Protein AF-A0A921FBY3-F1 (afdb_monomer_lite)

Foldseek 3Di:
DLVVLLVVLQVQLVVLVVCCVPPPPDCDPSPVSSVVSLVVSLVSLCPPVHDVSSVVSVVVVVD

Sequence (63 aa):
METLIIIALILAGLLLFAVEVFLVPGITLAGIASGISLLYAIYYAFHSVGTQAGFITLAIEAA

Radius of gyration: 12.07 Å; chains: 1; bounding box: 31×19×32 Å

pLDDT: mean 93.58, std 5.18, range [75.19, 97.75]

Organism: NCBI:txid310298

Structure (mmCIF, N/CA/C/O backbone):
data_AF-A0A921FBY3-F1
#
_entry.id   AF-A0A921FBY3-F1
#
loop_
_atom_site.group_PDB
_atom_site.id
_atom_site.type_symbol
_atom_site.label_atom_id
_atom_site.label_alt_id
_atom_site.label_comp_id
_atom_site.label_asym_id
_atom_site.label_entity_id
_atom_site.label_seq_id
_atom_site.pdbx_PDB_ins_code
_atom_site.Cartn_x
_atom_site.Cartn_y
_atom_site.Cartn_z
_atom_site.occupancy
_atom_site.B_iso_or_equiv
_atom_site.auth_seq_id
_atom_site.auth_comp_id
_atom_site.auth_asym_id
_atom_site.auth_atom_id
_atom_site.pdbx_PDB_model_num
ATOM 1 N N . MET A 1 1 ? -15.270 7.360 3.655 1.00 82.19 1 MET A N 1
ATOM 2 C CA . MET A 1 1 ? -14.403 7.915 2.583 1.00 82.19 1 MET A CA 1
ATOM 3 C C . MET A 1 1 ? -12.963 7.421 2.715 1.00 82.19 1 MET A C 1
ATOM 5 O O . MET A 1 1 ? -12.268 7.291 1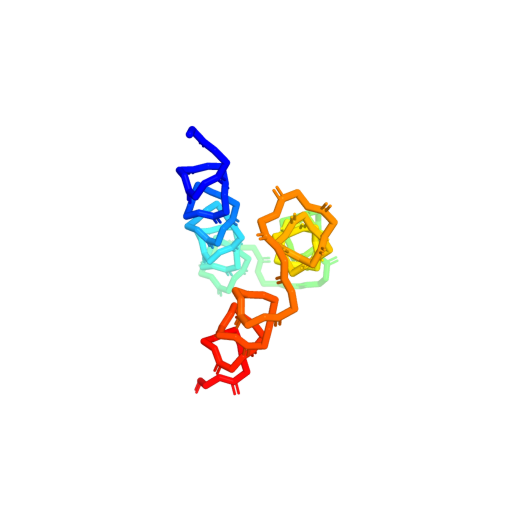.719 1.00 82.19 1 MET A O 1
ATOM 9 N N . GLU A 1 2 ? -12.549 7.068 3.926 1.00 93.25 2 GLU A N 1
ATOM 10 C CA . GLU A 1 2 ? -11.235 6.559 4.309 1.00 93.25 2 GLU A CA 1
ATOM 11 C C . GLU A 1 2 ? -10.843 5.289 3.536 1.00 93.25 2 GLU A C 1
ATOM 13 O O . GLU A 1 2 ? -9.747 5.202 2.993 1.00 93.25 2 GLU A O 1
ATOM 18 N N . THR A 1 3 ? -11.764 4.335 3.373 1.00 92.12 3 THR A N 1
ATOM 19 C CA . THR A 1 3 ? -11.510 3.108 2.599 1.00 92.12 3 THR A CA 1
ATOM 20 C C . THR A 1 3 ? -11.179 3.384 1.130 1.00 92.12 3 THR A C 1
ATOM 22 O O . THR A 1 3 ? -10.350 2.688 0.554 1.00 92.12 3 THR A O 1
ATOM 25 N N . LEU A 1 4 ? -11.769 4.422 0.521 1.00 95.00 4 LEU A N 1
ATOM 26 C CA . LEU A 1 4 ? -11.445 4.802 -0.860 1.00 95.00 4 LEU A CA 1
ATOM 27 C C . LEU A 1 4 ? -10.016 5.340 -0.976 1.00 95.00 4 LEU A C 1
ATOM 29 O O . LEU A 1 4 ? -9.360 5.078 -1.977 1.00 95.00 4 LEU A O 1
ATOM 33 N N . ILE A 1 5 ? -9.526 6.048 0.047 1.00 96.31 5 ILE A N 1
ATOM 34 C CA . ILE A 1 5 ? -8.141 6.537 0.096 1.00 96.31 5 ILE A CA 1
ATOM 35 C C . ILE A 1 5 ? -7.175 5.353 0.174 1.00 96.31 5 ILE A C 1
ATOM 37 O O . ILE A 1 5 ? -6.210 5.317 -0.581 1.00 96.31 5 ILE A O 1
ATOM 41 N N . ILE A 1 6 ? -7.473 4.353 1.010 1.00 96.56 6 ILE A N 1
ATOM 42 C CA . ILE A 1 6 ? -6.673 3.121 1.106 1.00 96.56 6 ILE A CA 1
ATOM 43 C C . ILE A 1 6 ? -6.608 2.426 -0.258 1.00 96.56 6 ILE A C 1
ATOM 45 O O . ILE A 1 6 ? -5.522 2.140 -0.752 1.00 96.56 6 ILE A O 1
ATOM 49 N N . ILE A 1 7 ? -7.759 2.219 -0.908 1.00 96.06 7 ILE A N 1
ATOM 50 C CA . ILE A 1 7 ? -7.822 1.585 -2.234 1.00 96.06 7 ILE A CA 1
ATOM 51 C C . ILE A 1 7 ? -7.027 2.393 -3.268 1.00 96.06 7 ILE A C 1
ATOM 53 O O . ILE A 1 7 ? -6.271 1.817 -4.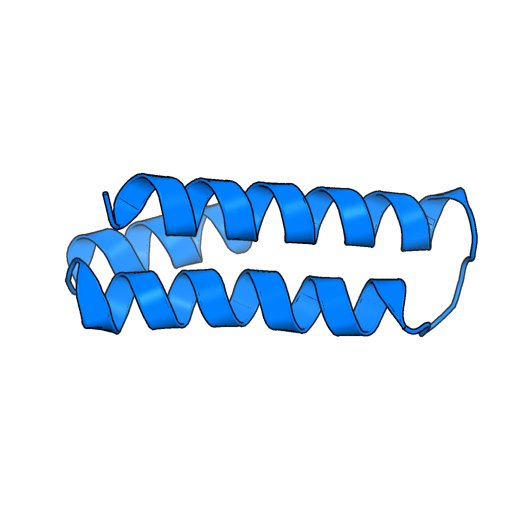046 1.00 96.06 7 ILE A O 1
ATOM 57 N N . ALA A 1 8 ? -7.161 3.721 -3.272 1.00 97.38 8 ALA A N 1
ATOM 58 C CA . ALA A 1 8 ? -6.429 4.583 -4.195 1.00 97.38 8 ALA A CA 1
ATOM 59 C C . ALA A 1 8 ? -4.908 4.505 -3.983 1.00 97.38 8 ALA A C 1
ATOM 61 O O . ALA A 1 8 ? -4.171 4.435 -4.962 1.00 97.38 8 ALA A O 1
ATOM 62 N N . LEU A 1 9 ? -4.440 4.474 -2.731 1.00 97.31 9 LEU A N 1
ATOM 63 C CA . LEU A 1 9 ? -3.019 4.346 -2.397 1.00 97.31 9 LEU A CA 1
ATOM 64 C C . LEU A 1 9 ? -2.447 2.982 -2.804 1.00 97.31 9 LEU A C 1
ATOM 66 O O . LEU A 1 9 ? -1.343 2.931 -3.347 1.00 97.31 9 LEU A O 1
ATOM 70 N N . ILE A 1 10 ? -3.202 1.897 -2.608 1.00 97.06 10 ILE A N 1
ATOM 71 C CA . ILE A 1 10 ? -2.804 0.554 -3.056 1.00 97.06 10 ILE A CA 1
ATOM 72 C C . ILE A 1 10 ? -2.688 0.520 -4.582 1.00 97.06 10 ILE A C 1
ATOM 74 O O . ILE A 1 10 ? 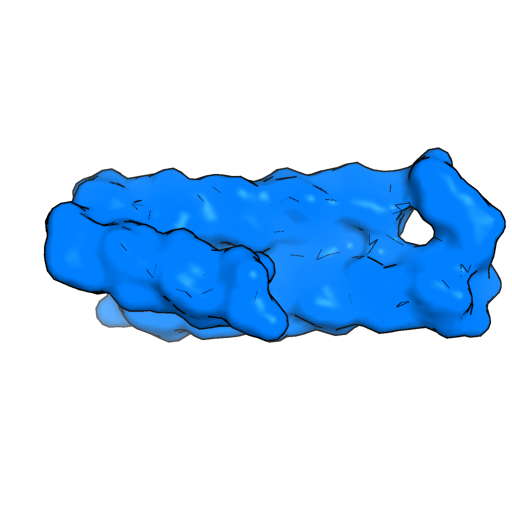-1.663 0.108 -5.120 1.00 97.06 10 ILE A O 1
ATOM 78 N N . LEU A 1 11 ? -3.715 0.998 -5.293 1.00 97.62 11 LEU A N 1
ATOM 79 C CA . LEU A 1 11 ? -3.720 1.012 -6.758 1.00 97.62 11 LEU A CA 1
ATOM 80 C C . LEU A 1 11 ? -2.610 1.905 -7.326 1.00 97.62 11 LEU A C 1
ATOM 82 O O . LEU A 1 11 ? -1.951 1.515 -8.288 1.00 97.62 11 LEU A O 1
ATOM 86 N N . ALA A 1 12 ? -2.378 3.077 -6.731 1.00 97.12 12 ALA A N 1
ATOM 87 C CA . ALA A 1 12 ? -1.297 3.972 -7.130 1.00 97.12 12 ALA A CA 1
ATOM 88 C C . ALA A 1 12 ? 0.078 3.341 -6.883 1.00 97.12 12 ALA A C 1
ATOM 90 O O . ALA A 1 12 ? 0.934 3.397 -7.764 1.00 97.12 12 ALA A O 1
ATOM 91 N N . GLY A 1 13 ? 0.273 2.701 -5.726 1.00 96.56 13 GLY A N 1
ATOM 92 C CA . GLY A 1 13 ? 1.500 1.978 -5.402 1.00 96.56 13 GLY A CA 1
ATOM 93 C C . GLY A 1 13 ? 1.774 0.860 -6.404 1.00 96.56 13 GLY A C 1
ATOM 94 O O . GLY A 1 13 ? 2.826 0.843 -7.036 1.00 96.56 13 GLY A O 1
ATOM 95 N N . LEU A 1 14 ? 0.787 -0.005 -6.649 1.00 95.69 14 LEU A N 1
ATOM 96 C CA . LEU A 1 14 ? 0.910 -1.109 -7.602 1.00 95.69 14 LEU A CA 1
ATOM 97 C C . LEU A 1 14 ? 1.176 -0.625 -9.036 1.00 95.69 14 LEU A C 1
ATOM 99 O O . LEU A 1 14 ? 1.983 -1.220 -9.749 1.00 95.69 14 LEU A O 1
ATOM 103 N N . LEU A 1 15 ? 0.532 0.465 -9.463 1.00 95.62 15 LEU A N 1
ATOM 104 C CA . LEU A 1 15 ? 0.767 1.059 -10.780 1.00 95.62 15 LEU A CA 1
ATOM 105 C C . LEU A 1 15 ? 2.193 1.608 -10.888 1.00 95.62 15 LEU A C 1
ATOM 107 O O . LEU A 1 15 ? 2.874 1.328 -11.871 1.00 95.62 15 LEU A O 1
ATOM 111 N N . LEU A 1 16 ? 2.663 2.355 -9.887 1.00 94.88 16 LEU A N 1
ATOM 112 C CA . LEU A 1 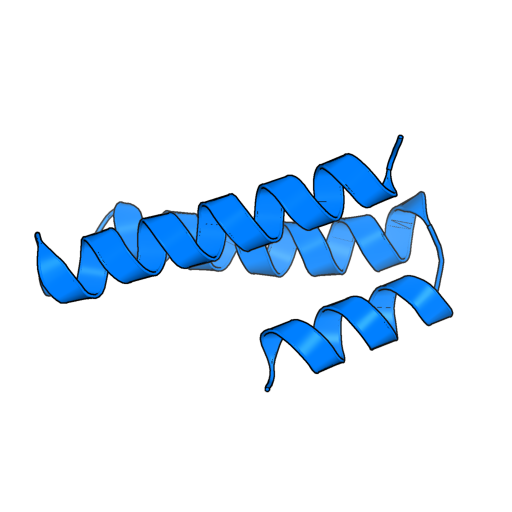16 ? 4.030 2.880 -9.854 1.00 94.88 16 LEU A CA 1
ATOM 113 C C . LEU A 1 16 ? 5.070 1.756 -9.832 1.00 94.88 16 LEU A C 1
ATOM 115 O O . LEU A 1 16 ? 6.086 1.855 -10.518 1.00 94.88 16 LEU A O 1
ATOM 119 N N . PHE A 1 17 ? 4.792 0.668 -9.114 1.00 93.56 17 PHE A N 1
ATOM 120 C CA . PHE A 1 17 ? 5.622 -0.530 -9.138 1.00 93.56 17 PHE A CA 1
ATOM 121 C C . PHE A 1 17 ? 5.659 -1.173 -10.526 1.00 93.56 17 PHE A C 1
ATOM 123 O O . PHE A 1 17 ? 6.729 -1.507 -11.025 1.00 93.56 17 PHE A O 1
ATOM 130 N N . ALA A 1 18 ? 4.508 -1.301 -11.191 1.00 92.75 18 ALA A N 1
ATOM 131 C CA . ALA A 1 18 ? 4.456 -1.804 -12.560 1.00 92.75 18 ALA A CA 1
ATOM 132 C C . ALA A 1 18 ? 5.256 -0.901 -13.516 1.00 92.75 18 ALA A C 1
ATOM 134 O O . ALA A 1 18 ? 6.021 -1.398 -14.338 1.00 92.75 18 ALA A O 1
ATOM 135 N N . VAL A 1 19 ? 5.141 0.424 -13.384 1.00 93.44 19 VAL A N 1
ATOM 136 C CA . VAL A 1 19 ? 5.947 1.379 -14.163 1.00 93.44 19 VAL A CA 1
ATOM 137 C C . VAL A 1 19 ? 7.442 1.173 -13.915 1.00 93.44 19 VAL A C 1
ATOM 139 O O . VAL A 1 19 ? 8.206 1.142 -14.875 1.00 93.44 19 VAL A O 1
ATOM 142 N N . GLU A 1 20 ? 7.865 0.980 -12.667 1.00 92.75 20 GLU A N 1
ATOM 143 C CA . GLU A 1 20 ? 9.267 0.696 -12.337 1.00 92.75 20 GLU A CA 1
ATOM 144 C C . GLU A 1 20 ? 9.765 -0.586 -13.013 1.00 92.75 20 GLU A C 1
ATOM 146 O O . GLU A 1 20 ? 10.801 -0.600 -13.676 1.00 92.75 20 GLU A O 1
ATOM 151 N N . VAL A 1 21 ? 8.996 -1.669 -12.889 1.00 90.50 21 VAL A N 1
ATOM 152 C CA . VAL A 1 21 ? 9.385 -2.984 -13.408 1.00 90.50 21 VAL A CA 1
ATOM 153 C C . VAL A 1 21 ? 9.404 -3.011 -14.941 1.00 90.50 21 VAL A C 1
ATOM 155 O O . VAL A 1 21 ? 10.277 -3.655 -15.522 1.00 90.50 21 VAL A O 1
ATOM 158 N N . PHE A 1 22 ? 8.467 -2.326 -15.608 1.00 87.88 22 PHE A N 1
ATOM 159 C CA . PHE A 1 22 ? 8.292 -2.423 -17.063 1.00 87.88 22 PHE A CA 1
ATOM 160 C C . PHE A 1 22 ? 8.909 -1.274 -17.874 1.00 87.88 22 PHE A C 1
ATOM 162 O O . PHE A 1 22 ? 9.315 -1.514 -19.011 1.00 87.88 22 PHE A O 1
ATOM 169 N N . LEU A 1 23 ? 8.960 -0.039 -17.357 1.00 86.69 23 LEU A N 1
ATOM 170 C CA . LEU A 1 23 ? 9.448 1.127 -18.114 1.00 86.69 23 LEU A CA 1
ATOM 171 C C . LEU A 1 23 ? 10.877 1.535 -17.743 1.00 86.69 23 LEU A C 1
ATOM 173 O O . LEU A 1 23 ? 11.643 1.886 -18.639 1.00 86.69 23 LEU A O 1
ATOM 177 N N . VAL A 1 24 ? 11.231 1.548 -16.453 1.00 83.94 24 VAL A N 1
ATOM 178 C CA . VAL A 1 24 ? 12.520 2.090 -15.984 1.00 83.94 24 VAL A CA 1
ATOM 179 C C . VAL A 1 24 ? 13.139 1.165 -14.929 1.00 83.94 24 VAL A C 1
ATOM 181 O O . VAL A 1 24 ? 13.159 1.501 -13.751 1.00 83.94 24 VAL A O 1
ATOM 184 N N . PRO A 1 25 ? 13.667 -0.006 -15.319 1.00 75.50 25 PRO A N 1
ATOM 185 C CA . PRO A 1 25 ? 14.198 -0.963 -14.354 1.00 75.50 25 PRO A CA 1
ATOM 186 C C . PRO A 1 25 ? 15.369 -0.367 -13.545 1.00 75.50 25 PRO A C 1
ATOM 188 O O . PRO A 1 25 ? 16.381 0.050 -14.110 1.00 75.50 25 PRO A O 1
ATOM 191 N N . GLY A 1 26 ? 15.234 -0.343 -12.214 1.00 78.94 26 GLY A N 1
ATOM 192 C CA . GLY A 1 26 ? 16.206 0.205 -11.258 1.00 78.94 26 GLY A CA 1
ATOM 193 C C . GLY A 1 26 ? 15.569 0.506 -9.892 1.00 78.94 26 GLY A C 1
ATOM 194 O O . GLY A 1 26 ? 14.401 0.206 -9.692 1.00 78.94 26 GLY A O 1
ATOM 195 N N . ILE A 1 27 ? 16.321 1.087 -8.944 1.00 75.19 27 ILE A N 1
ATOM 196 C CA . ILE A 1 27 ? 15.736 1.788 -7.781 1.00 75.19 27 ILE A CA 1
ATOM 197 C C . ILE A 1 27 ? 15.549 3.239 -8.211 1.00 75.19 27 ILE A C 1
ATOM 199 O O . ILE A 1 27 ? 16.488 4.036 -8.164 1.00 75.19 27 ILE A O 1
ATOM 203 N N . THR A 1 28 ? 14.366 3.562 -8.710 1.00 87.81 28 THR A N 1
ATOM 204 C CA . THR A 1 28 ? 14.030 4.886 -9.223 1.00 87.81 28 THR A CA 1
ATOM 205 C C . THR A 1 28 ? 13.015 5.581 -8.320 1.00 87.81 28 THR A C 1
ATOM 207 O O . THR A 1 28 ? 12.555 5.057 -7.301 1.00 87.81 28 THR A O 1
ATOM 210 N N . LEU A 1 29 ? 12.658 6.811 -8.696 1.00 90.38 29 LEU A N 1
ATOM 211 C CA . LEU A 1 29 ? 11.604 7.567 -8.032 1.00 90.38 29 LEU A CA 1
ATOM 212 C C . LEU A 1 29 ? 10.269 6.802 -8.019 1.00 90.38 29 LEU A C 1
ATOM 214 O O . LEU A 1 29 ? 9.538 6.908 -7.037 1.00 90.38 29 LEU A O 1
ATOM 218 N N . ALA A 1 30 ? 9.965 6.023 -9.064 1.00 92.75 30 ALA A N 1
ATOM 219 C CA . ALA A 1 30 ? 8.727 5.253 -9.147 1.00 92.75 30 ALA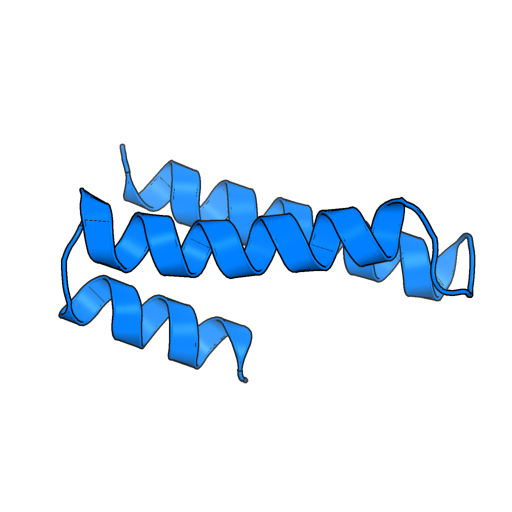 A CA 1
ATOM 220 C C . ALA A 1 30 ? 8.703 4.107 -8.125 1.00 92.75 30 ALA A C 1
ATOM 222 O O . ALA A 1 30 ? 7.719 3.969 -7.398 1.00 92.75 30 ALA A O 1
ATOM 223 N N . GLY A 1 31 ? 9.798 3.350 -7.987 1.00 93.12 31 GLY A N 1
ATOM 224 C CA . GLY A 1 31 ? 9.912 2.293 -6.981 1.00 93.12 31 GLY A CA 1
ATOM 225 C C . GLY A 1 31 ? 9.823 2.825 -5.549 1.00 93.12 31 GLY A C 1
ATOM 226 O O . GLY A 1 31 ? 9.093 2.273 -4.723 1.00 93.12 31 GLY A O 1
ATOM 227 N N . ILE A 1 32 ? 10.491 3.946 -5.253 1.00 94.75 32 ILE A N 1
ATOM 228 C CA . ILE A 1 32 ? 10.422 4.584 -3.927 1.00 94.75 32 ILE A CA 1
ATOM 229 C C . ILE A 1 32 ? 9.007 5.109 -3.645 1.00 94.75 32 ILE A C 1
ATOM 231 O O . ILE A 1 32 ? 8.458 4.857 -2.571 1.00 94.75 32 ILE A O 1
ATOM 235 N N . ALA A 1 33 ? 8.394 5.807 -4.604 1.00 95.31 33 ALA A N 1
ATOM 236 C CA . ALA A 1 33 ? 7.038 6.334 -4.465 1.00 95.31 33 ALA A CA 1
ATOM 237 C C . ALA A 1 33 ? 6.003 5.214 -4.285 1.00 95.31 33 ALA A C 1
ATOM 239 O O . ALA A 1 33 ? 5.094 5.353 -3.468 1.00 95.31 33 ALA A O 1
ATOM 240 N N . SER A 1 34 ? 6.181 4.086 -4.980 1.00 95.75 34 SER A N 1
ATOM 241 C CA . SER A 1 34 ? 5.382 2.879 -4.772 1.00 95.75 34 SER A CA 1
ATOM 242 C C . SER A 1 34 ? 5.456 2.404 -3.322 1.00 95.75 34 SER A C 1
ATOM 244 O O . SER A 1 34 ? 4.425 2.278 -2.663 1.00 95.75 34 SER A O 1
ATOM 246 N N . GLY A 1 35 ? 6.669 2.195 -2.797 1.00 95.12 35 GLY A N 1
ATOM 247 C CA . GLY A 1 35 ? 6.856 1.740 -1.417 1.00 95.12 35 GLY A CA 1
ATOM 248 C C . GLY A 1 35 ? 6.231 2.688 -0.391 1.00 95.12 35 GLY A C 1
ATOM 249 O O . GLY A 1 35 ? 5.558 2.239 0.533 1.00 95.12 35 GLY A O 1
ATOM 250 N N . ILE A 1 36 ? 6.383 4.003 -0.580 1.00 97.38 36 ILE A N 1
ATOM 251 C CA . ILE A 1 36 ? 5.759 5.009 0.293 1.00 97.38 36 ILE A CA 1
ATOM 252 C C . ILE A 1 36 ? 4.230 4.929 0.220 1.00 97.38 36 ILE A C 1
ATOM 254 O O . ILE A 1 36 ? 3.578 4.995 1.258 1.00 97.38 36 ILE A O 1
ATOM 258 N N . SER A 1 37 ? 3.657 4.778 -0.977 1.00 97.31 37 SER A N 1
ATOM 259 C CA . SER A 1 37 ? 2.204 4.713 -1.170 1.00 97.31 37 SER A CA 1
ATOM 260 C C . SER A 1 37 ? 1.584 3.525 -0.435 1.00 97.31 37 SER A C 1
ATOM 262 O O . SER A 1 37 ? 0.608 3.699 0.293 1.00 97.31 37 SER A O 1
ATOM 264 N N . LEU A 1 38 ? 2.189 2.342 -0.574 1.00 97.25 38 LEU A N 1
ATOM 265 C CA . LEU A 1 38 ? 1.739 1.107 0.077 1.00 97.25 38 LEU A CA 1
ATOM 266 C C . LEU A 1 38 ? 1.871 1.201 1.608 1.00 97.25 38 LEU A C 1
ATOM 268 O O . LEU A 1 38 ? 0.893 1.087 2.347 1.00 97.25 38 LEU A O 1
ATOM 272 N N . LEU A 1 39 ? 3.048 1.597 2.109 1.00 97.56 39 LEU A N 1
ATOM 273 C CA . LEU A 1 39 ? 3.251 1.793 3.550 1.00 97.56 39 LEU A CA 1
ATOM 274 C C . LEU A 1 39 ? 2.289 2.832 4.145 1.00 97.56 39 LEU A C 1
ATOM 276 O O . LEU A 1 39 ? 1.805 2.666 5.269 1.00 97.56 39 LEU A O 1
ATOM 280 N N . TYR A 1 40 ? 1.991 3.899 3.400 1.00 97.69 40 TYR A N 1
ATOM 281 C CA . TYR A 1 40 ? 1.040 4.910 3.840 1.00 97.69 40 TYR A CA 1
ATOM 282 C C . TYR A 1 40 ? -0.402 4.388 3.844 1.00 97.69 40 TYR A C 1
ATOM 284 O O . TYR A 1 40 ? -1.160 4.755 4.739 1.00 97.69 40 TYR A O 1
ATOM 292 N N . ALA A 1 41 ? -0.780 3.496 2.923 1.00 97.75 41 ALA A N 1
ATOM 293 C CA . ALA A 1 41 ? -2.089 2.843 2.930 1.00 97.75 41 ALA A CA 1
ATOM 294 C C . ALA A 1 41 ? -2.285 1.986 4.190 1.00 97.75 41 ALA A C 1
ATOM 296 O O . ALA A 1 41 ? -3.324 2.093 4.848 1.00 97.75 41 ALA A O 1
ATOM 297 N N . ILE A 1 42 ? -1.269 1.203 4.575 1.00 97.56 42 ILE A N 1
ATOM 298 C CA . ILE A 1 42 ? -1.271 0.431 5.826 1.00 97.56 42 ILE A CA 1
ATOM 299 C C . ILE A 1 42 ? -1.412 1.369 7.028 1.00 97.56 42 ILE A C 1
ATOM 301 O O . ILE A 1 42 ? -2.307 1.189 7.858 1.00 97.56 42 ILE A O 1
ATOM 305 N N . TYR A 1 43 ? -0.557 2.391 7.120 1.00 97.25 43 TYR A N 1
ATOM 306 C CA . TYR A 1 43 ? -0.604 3.366 8.211 1.00 97.25 43 TYR A CA 1
ATOM 307 C C . TYR A 1 43 ? -1.984 4.027 8.325 1.00 97.25 43 TYR A C 1
ATOM 309 O O . TYR A 1 43 ? -2.571 4.076 9.408 1.00 97.25 43 TYR A O 1
ATOM 317 N N . TYR A 1 44 ? -2.522 4.496 7.201 1.00 97.06 44 TYR A N 1
ATOM 318 C CA . TYR A 1 44 ? -3.809 5.172 7.142 1.00 97.06 44 TYR A CA 1
ATOM 319 C C . TYR A 1 44 ? -4.960 4.238 7.545 1.00 97.06 44 TYR A C 1
ATOM 321 O O . TYR A 1 44 ? -5.870 4.652 8.263 1.00 97.06 44 TYR A O 1
ATOM 329 N N . ALA A 1 45 ? -4.896 2.955 7.177 1.00 97.19 45 ALA A N 1
ATOM 330 C CA . ALA A 1 45 ? -5.869 1.953 7.600 1.00 97.19 45 ALA A CA 1
ATOM 331 C C . ALA A 1 45 ? -5.877 1.751 9.124 1.00 97.19 45 ALA A C 1
ATOM 333 O O . ALA A 1 45 ? -6.947 1.766 9.739 1.00 97.19 45 ALA A O 1
ATOM 334 N N . PHE A 1 46 ? -4.699 1.637 9.747 1.00 97.12 46 PHE A N 1
ATOM 335 C CA . PHE A 1 46 ? -4.584 1.523 11.204 1.00 97.12 46 PHE A CA 1
ATOM 336 C C . PHE A 1 46 ? -5.037 2.789 11.935 1.00 97.12 46 PHE A C 1
ATOM 338 O O . PHE A 1 46 ? -5.671 2.688 12.985 1.00 97.12 46 PHE A O 1
ATOM 345 N N . HIS A 1 47 ? -4.714 3.967 11.401 1.00 96.69 47 HIS A N 1
ATOM 346 C CA . HIS A 1 47 ? -4.982 5.237 12.069 1.00 96.69 47 HIS A CA 1
ATOM 347 C C . HIS A 1 47 ? -6.432 5.713 11.911 1.00 96.69 47 HIS A C 1
ATOM 349 O O . HIS A 1 47 ? -7.021 6.203 12.871 1.00 96.69 47 HIS A O 1
ATOM 355 N N . SER A 1 48 ? -7.005 5.589 10.712 1.00 94.50 48 SER A N 1
ATOM 356 C CA . SER A 1 48 ? -8.274 6.237 10.361 1.00 94.50 48 SER A CA 1
ATOM 357 C C . SER A 1 48 ? -9.471 5.291 10.296 1.00 94.50 48 SER A C 1
ATOM 359 O O . SER A 1 48 ? -10.595 5.765 10.410 1.00 94.50 48 SER A O 1
ATOM 361 N N . VAL A 1 49 ? -9.265 3.977 10.135 1.00 94.75 49 VAL A N 1
ATOM 362 C CA . VAL A 1 49 ? -10.369 2.999 10.030 1.00 94.75 49 VAL A CA 1
ATOM 363 C C . VAL A 1 49 ? -10.391 2.038 11.218 1.00 94.75 49 VAL A C 1
ATOM 365 O O . VAL A 1 49 ? -11.456 1.733 11.750 1.00 94.75 49 VAL A O 1
ATOM 368 N N . GLY A 1 50 ? -9.221 1.578 11.661 1.00 94.81 50 GLY A N 1
ATOM 369 C CA . GLY A 1 50 ? -9.065 0.759 12.860 1.00 94.81 50 GLY A CA 1
ATOM 370 C C . GLY A 1 50 ? -8.209 -0.485 12.639 1.00 94.81 50 GLY A C 1
ATOM 371 O O . GLY A 1 50 ? -7.778 -0.800 11.531 1.00 94.81 50 GLY A O 1
ATOM 372 N N . THR A 1 51 ? -7.971 -1.227 13.720 1.00 95.69 51 THR A N 1
ATOM 373 C CA . THR A 1 51 ? -7.023 -2.353 13.745 1.00 95.69 51 THR A CA 1
ATOM 374 C C . THR A 1 51 ? -7.393 -3.485 12.795 1.00 95.69 51 THR A C 1
ATOM 376 O O . THR A 1 51 ? -6.517 -4.009 12.115 1.00 95.69 51 THR A O 1
ATOM 379 N N . GLN A 1 52 ? -8.677 -3.842 12.696 1.00 95.69 52 GLN A N 1
ATOM 380 C CA . GLN A 1 52 ? -9.127 -4.885 11.770 1.00 95.69 52 GLN A CA 1
ATOM 381 C C . GLN A 1 52 ? -8.832 -4.504 10.312 1.00 95.69 52 GLN A C 1
ATOM 383 O O . GLN A 1 52 ? -8.275 -5.312 9.574 1.00 95.69 52 GLN A O 1
ATOM 388 N N . ALA A 1 53 ? -9.146 -3.268 9.915 1.00 94.81 53 ALA A N 1
ATOM 389 C CA . ALA A 1 53 ? -8.858 -2.774 8.572 1.00 94.81 53 ALA A CA 1
ATOM 390 C C . ALA A 1 53 ? -7.349 -2.712 8.303 1.00 94.81 53 ALA A C 1
ATOM 392 O O . ALA A 1 53 ? -6.911 -3.144 7.245 1.00 94.81 53 ALA A O 1
ATOM 393 N N . GLY A 1 54 ? -6.552 -2.259 9.276 1.00 96.50 54 GLY A N 1
ATOM 394 C CA . GLY A 1 54 ? -5.092 -2.248 9.174 1.00 96.50 54 GLY A CA 1
ATOM 395 C C . GLY A 1 54 ? -4.492 -3.628 8.897 1.00 96.50 54 GLY A C 1
ATOM 396 O O . GLY A 1 54 ? -3.673 -3.772 7.990 1.00 96.50 54 GLY A O 1
ATOM 397 N N . PHE A 1 55 ? -4.937 -4.663 9.616 1.00 97.25 55 PHE A N 1
ATOM 398 C CA . PHE A 1 55 ? -4.472 -6.032 9.374 1.00 97.25 55 PHE A CA 1
ATOM 399 C C . PHE A 1 55 ? -4.939 -6.597 8.030 1.00 97.25 55 PHE A C 1
ATOM 401 O O . PHE A 1 55 ? -4.177 -7.320 7.394 1.00 97.25 55 PHE A O 1
ATOM 408 N N . ILE A 1 56 ? -6.152 -6.260 7.578 1.00 96.06 56 ILE A N 1
ATOM 409 C CA . ILE A 1 56 ? -6.631 -6.650 6.244 1.00 96.06 56 ILE A CA 1
ATOM 410 C C . ILE A 1 56 ? -5.761 -6.003 5.162 1.00 96.06 56 ILE A C 1
ATOM 412 O O . ILE A 1 56 ? -5.287 -6.706 4.275 1.00 96.06 56 ILE A O 1
ATOM 4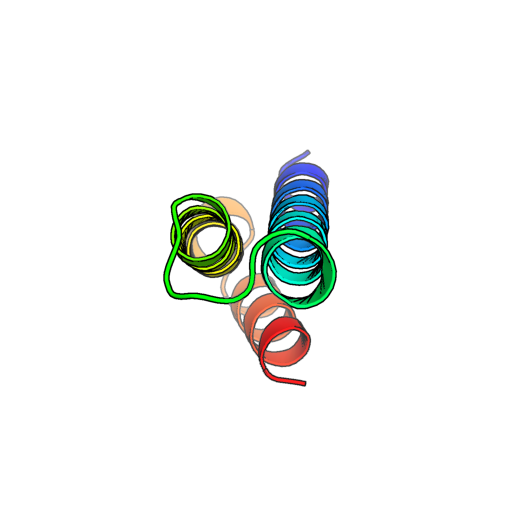16 N N . THR A 1 57 ? -5.506 -4.694 5.250 1.00 96.00 57 THR A N 1
ATOM 417 C CA . THR A 1 57 ? -4.648 -3.975 4.297 1.00 96.00 57 THR A CA 1
ATOM 418 C C . THR A 1 57 ? -3.245 -4.572 4.257 1.00 96.00 57 THR A C 1
ATOM 420 O O . THR A 1 57 ? -2.743 -4.874 3.180 1.00 96.00 57 THR A O 1
ATOM 423 N N . LEU A 1 58 ? -2.646 -4.833 5.422 1.00 95.88 58 LEU A N 1
ATOM 424 C CA . LEU A 1 58 ? -1.332 -5.470 5.511 1.00 95.88 58 LEU A CA 1
ATOM 425 C C . LEU A 1 58 ? -1.315 -6.865 4.866 1.00 95.88 58 LEU A C 1
ATOM 427 O O . LEU A 1 58 ? -0.376 -7.195 4.152 1.00 95.88 58 LEU A O 1
ATOM 431 N N . ALA A 1 59 ? -2.342 -7.684 5.112 1.00 96.06 59 ALA A N 1
ATOM 432 C CA . ALA A 1 59 ? -2.434 -9.021 4.531 1.00 96.06 59 ALA A CA 1
ATOM 433 C C . ALA A 1 59 ? -2.576 -8.984 3.002 1.00 96.06 59 ALA A C 1
ATOM 435 O O . ALA A 1 59 ? -2.020 -9.845 2.332 1.00 96.06 59 ALA A O 1
ATOM 436 N N . ILE A 1 60 ? -3.298 -7.997 2.461 1.00 94.50 60 ILE A N 1
ATOM 437 C CA . ILE A 1 60 ? -3.457 -7.809 1.013 1.00 94.50 60 ILE A CA 1
ATOM 438 C C . ILE A 1 60 ? -2.136 -7.382 0.368 1.00 94.50 60 ILE A C 1
ATOM 440 O O . ILE A 1 60 ? -1.792 -7.904 -0.682 1.00 94.50 60 ILE A O 1
ATOM 444 N N . GLU A 1 61 ? -1.397 -6.452 0.975 1.00 93.38 61 GLU A N 1
ATOM 445 C CA . GLU A 1 61 ? -0.125 -5.974 0.411 1.00 93.38 61 GLU A CA 1
ATOM 446 C C . GLU A 1 61 ? 1.019 -6.991 0.526 1.00 93.38 61 GLU A C 1
ATOM 448 O O . GLU A 1 61 ? 1.980 -6.925 -0.238 1.00 93.38 61 GLU A O 1
ATOM 453 N N . ALA A 1 62 ? 0.933 -7.921 1.480 1.00 90.62 62 ALA A N 1
ATOM 454 C CA . ALA A 1 62 ? 1.922 -8.979 1.673 1.00 90.62 62 ALA A CA 1
ATOM 455 C C . ALA A 1 62 ? 1.665 -10.247 0.833 1.00 90.62 62 ALA A C 1
ATOM 457 O O . ALA A 1 62 ? 2.516 -11.141 0.844 1.00 90.62 62 ALA A O 1
ATOM 458 N N . ALA A 1 63 ? 0.502 -10.353 0.178 1.00 84.19 63 ALA A N 1
ATOM 459 C CA . ALA A 1 63 ? 0.092 -11.499 -0.640 1.00 84.19 63 ALA A CA 1
ATOM 460 C C . ALA A 1 63 ? 0.564 -11.366 -2.095 1.00 84.19 63 ALA A C 1
ATOM 462 O O . ALA A 1 63 ? 1.020 -12.397 -2.641 1.00 84.19 63 ALA A O 1
#

Secondary structure (DSSP, 8-state):
-HHHHHHHHHHHHHHHHHHHHHTS-SS-HHHHHHHHHHHHHHHHIIIII-HHHHHHHHHHHT-